Protein AF-A0A8J4EBD5-F1 (afdb_monomer_lite)

pLDDT: mean 71.85, std 17.91, range [38.88, 95.12]

Sequence (133 aa):
MSKHEQPLYW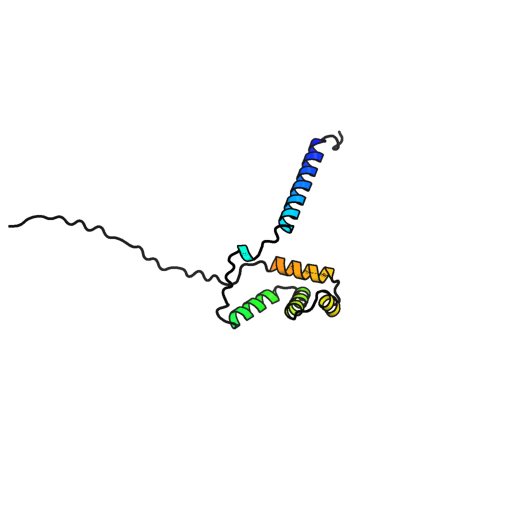VRRTALRKLMALRDRQKHKRTVSLENLGLEVAEPASSHDAEMVLQLTLSQLPVRQRAVLALTVEGATDEEIAVQLDLAITTVRTYKADVRRKYRGPPVGSKSVCWTGTRSTTTSTSSIPSART

Organism: NCBI:txid65505

Radius of gyration: 29.86 Å; chains: 1; bounding box: 102×33×72 Å

Foldseek 3Di:
DDPPPCPVVVVVVVVVVVVVVVVVVVVVVPPPPPVVPPPPPDDDPDPVVVVVVVVVLLVPDDPLLSQLVVVVVVVDDLVRSCVVSVHDSVVSVVSVVVSCVVPPDDPPDDDPPDDDDDDPDPDDDDDDDDDDD

Secondary structure (DSSP, 8-state):
--TT--HHHHHHHHHHHHHHHHHHHHHHH----GGGS-------S-HHHHHHHHHHHHHTS-HHHHHHHHHHHTT--HHHHHHHTT--HHHHHHHHHHHHHHT----S-------------------------

Structure (mmCIF, N/CA/C/O backbone):
data_AF-A0A8J4EBD5-F1
#
_entry.id   AF-A0A8J4EBD5-F1
#
loop_
_atom_site.group_PDB
_atom_site.id
_atom_site.type_symbol
_atom_site.label_atom_id
_atom_site.label_alt_id
_atom_site.label_comp_id
_atom_site.label_asym_id
_atom_site.label_entity_id
_atom_site.label_seq_id
_atom_site.pdbx_PDB_ins_code
_atom_site.Cartn_x
_atom_site.Cartn_y
_atom_site.Cartn_z
_atom_site.occupancy
_atom_site.B_iso_or_equiv
_atom_site.auth_seq_id
_atom_site.auth_comp_id
_atom_site.auth_asym_id
_atom_site.auth_atom_id
_atom_site.pdbx_PDB_model_num
ATOM 1 N N . MET A 1 1 ? 1.961 7.417 48.642 1.00 47.28 1 MET A N 1
ATOM 2 C CA . MET A 1 1 ? 1.877 8.738 47.981 1.00 47.28 1 MET A CA 1
ATOM 3 C C . MET A 1 1 ? 1.536 8.524 46.516 1.00 47.28 1 MET A C 1
ATOM 5 O O . MET A 1 1 ? 2.110 7.641 45.885 1.00 47.28 1 MET A O 1
ATOM 9 N N . SER A 1 2 ? 0.489 9.195 46.042 1.00 51.69 2 SER A N 1
ATOM 10 C CA . SER A 1 2 ? -0.238 8.851 44.817 1.00 51.69 2 SER A CA 1
ATOM 11 C C . SER A 1 2 ? 0.493 9.361 43.570 1.00 51.69 2 SER A C 1
ATOM 13 O O . SER A 1 2 ? 0.930 10.505 43.535 1.00 51.69 2 SER A O 1
ATOM 15 N N . LYS A 1 3 ? 0.613 8.541 42.517 1.00 57.28 3 LYS A N 1
ATOM 16 C CA . LYS A 1 3 ? 1.376 8.830 41.274 1.00 57.28 3 LYS A CA 1
ATOM 17 C C . LYS A 1 3 ? 0.813 9.996 40.427 1.00 57.28 3 LYS A C 1
ATOM 19 O O . LYS A 1 3 ? 1.258 10.210 39.302 1.00 57.28 3 LYS A O 1
ATOM 24 N N . HIS A 1 4 ? -0.162 10.734 40.953 1.00 55.47 4 HIS A N 1
ATOM 25 C CA . HIS A 1 4 ? -0.848 11.854 40.310 1.00 55.47 4 HIS A CA 1
ATOM 26 C C . HIS A 1 4 ? -0.217 13.232 40.614 1.00 55.47 4 HIS A C 1
ATOM 28 O O . HIS A 1 4 ? -0.680 14.235 40.085 1.00 55.47 4 HIS A O 1
ATOM 34 N N . GLU A 1 5 ? 0.858 13.294 41.409 1.00 57.69 5 GLU A N 1
ATOM 35 C CA . GLU A 1 5 ? 1.418 14.539 41.978 1.00 57.69 5 GLU A CA 1
ATOM 36 C C . GLU A 1 5 ? 2.559 15.212 41.193 1.00 57.69 5 GLU A C 1
ATOM 38 O O . GLU A 1 5 ? 3.205 16.124 41.701 1.00 57.69 5 GLU A O 1
ATOM 43 N N . GLN A 1 6 ? 2.841 14.816 39.950 1.00 70.88 6 GLN A 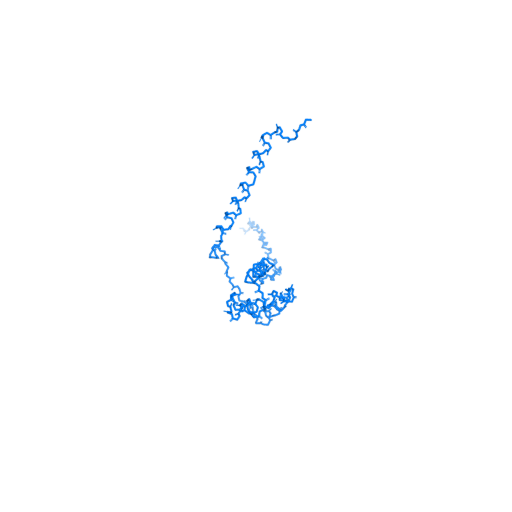N 1
ATOM 44 C CA . GLN A 1 6 ? 3.875 15.493 39.153 1.00 70.88 6 GLN A CA 1
ATOM 45 C C . GLN A 1 6 ? 3.273 16.151 37.910 1.00 70.88 6 GLN A C 1
ATOM 47 O O . GLN A 1 6 ? 3.292 15.553 36.829 1.00 70.88 6 GLN A O 1
ATOM 52 N N . PRO A 1 7 ? 2.769 17.398 38.018 1.00 75.94 7 PRO A N 1
ATOM 53 C CA . PRO A 1 7 ? 2.218 18.133 36.875 1.00 75.94 7 PRO A CA 1
ATOM 54 C C . PRO A 1 7 ? 3.215 18.229 35.706 1.00 75.94 7 PRO A C 1
ATOM 56 O O . PRO A 1 7 ? 2.828 18.172 34.538 1.00 75.94 7 PRO A O 1
ATOM 59 N N . LEU A 1 8 ? 4.518 18.245 36.005 1.00 82.25 8 LEU A N 1
ATOM 60 C CA . LEU A 1 8 ? 5.598 18.224 35.016 1.00 82.25 8 LEU A CA 1
ATOM 61 C C . LEU A 1 8 ? 5.586 16.980 34.114 1.00 82.25 8 LEU A C 1
ATOM 63 O O . LEU A 1 8 ? 5.863 17.082 32.916 1.00 82.25 8 LEU A O 1
ATOM 67 N N . TYR A 1 9 ? 5.234 15.808 34.648 1.00 84.31 9 TYR A N 1
ATOM 68 C CA . TYR A 1 9 ? 5.163 14.579 33.856 1.00 84.31 9 TYR A CA 1
ATOM 69 C C . TYR A 1 9 ? 4.059 14.666 32.796 1.00 84.31 9 TYR A C 1
ATOM 71 O O . TYR A 1 9 ? 4.272 14.304 31.634 1.00 84.31 9 TYR A O 1
ATOM 79 N N . TRP A 1 10 ? 2.892 15.198 33.171 1.00 86.69 10 TRP A N 1
ATOM 80 C CA . TRP A 1 10 ? 1.770 15.366 32.250 1.00 86.69 10 TRP A CA 1
ATOM 81 C C . TRP A 1 10 ? 2.104 16.362 31.136 1.00 86.69 10 TRP A C 1
ATOM 83 O O . TRP A 1 10 ? 1.865 16.077 29.959 1.00 86.69 10 TRP A O 1
ATOM 93 N N . VAL A 1 11 ? 2.753 17.479 31.475 1.00 92.62 11 VAL A N 1
ATOM 94 C CA . VAL A 1 11 ? 3.210 18.471 30.491 1.00 92.62 11 VAL A CA 1
ATOM 95 C C . VAL A 1 11 ? 4.209 17.850 29.513 1.00 92.62 11 VAL A C 1
ATOM 97 O O . VAL A 1 11 ? 4.014 17.945 28.299 1.00 92.62 11 VAL A O 1
ATOM 100 N N . ARG A 1 12 ? 5.222 17.125 30.009 1.00 90.88 12 ARG A N 1
ATOM 101 C CA . ARG A 1 12 ? 6.234 16.467 29.164 1.00 90.88 12 ARG A CA 1
ATOM 102 C C . ARG A 1 12 ? 5.616 15.431 28.225 1.00 90.88 12 ARG A C 1
ATOM 104 O O . ARG A 1 12 ? 5.942 15.393 27.037 1.00 90.88 12 ARG A O 1
ATOM 111 N N . ARG A 1 13 ? 4.686 14.615 28.729 1.00 86.62 13 ARG A N 1
ATOM 112 C CA . ARG A 1 13 ? 3.971 13.606 27.931 1.00 86.62 13 ARG A CA 1
ATOM 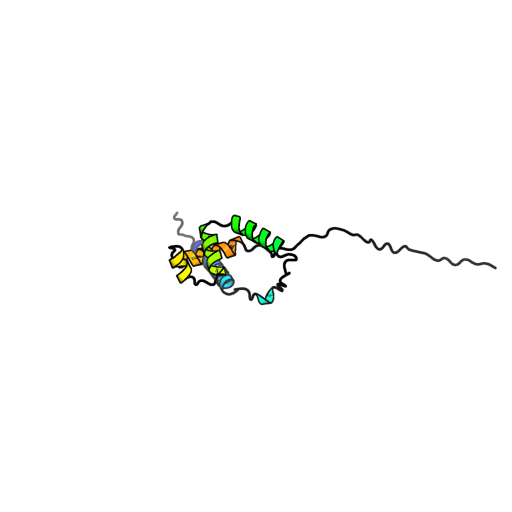113 C C . ARG A 1 13 ? 3.116 14.246 26.838 1.00 86.62 13 ARG A C 1
ATOM 115 O O . ARG A 1 13 ? 3.072 13.747 25.713 1.00 86.62 13 ARG A O 1
ATOM 122 N N . THR A 1 14 ? 2.461 15.356 27.155 1.00 93.75 14 THR A N 1
ATOM 123 C CA . THR A 1 14 ? 1.590 16.076 26.220 1.00 93.75 14 THR A CA 1
ATOM 124 C C . THR A 1 14 ? 2.402 16.799 25.148 1.00 93.75 14 THR A C 1
ATOM 126 O O . THR A 1 14 ? 2.055 16.730 23.969 1.00 93.75 14 THR A O 1
ATOM 129 N N . ALA A 1 15 ? 3.527 17.410 25.528 1.00 95.06 15 ALA A N 1
ATOM 130 C CA . ALA A 1 15 ? 4.476 18.013 24.596 1.00 95.06 15 ALA A CA 1
ATOM 131 C C . ALA A 1 15 ? 5.028 16.977 23.602 1.00 95.06 15 ALA A C 1
ATOM 133 O O . ALA A 1 15 ? 4.994 17.214 22.396 1.00 95.06 15 ALA A O 1
ATOM 134 N N . LEU A 1 16 ? 5.432 15.792 24.082 1.00 92.44 16 LEU A N 1
ATOM 135 C CA . LEU A 1 16 ? 5.896 14.694 23.224 1.00 92.44 16 LEU A CA 1
ATOM 136 C C . LEU A 1 16 ? 4.831 14.245 22.219 1.00 92.44 16 LEU A C 1
ATOM 138 O O . LEU A 1 16 ? 5.125 14.112 21.032 1.00 92.44 16 LEU A O 1
ATOM 142 N N . ARG A 1 17 ? 3.583 14.057 22.668 1.00 93.44 17 ARG A N 1
ATOM 143 C CA . ARG A 1 17 ? 2.470 13.687 21.779 1.00 93.44 17 ARG A CA 1
ATOM 144 C C . ARG A 1 17 ? 2.214 14.746 20.708 1.00 93.44 17 ARG A C 1
ATOM 146 O O . ARG A 1 17 ? 2.051 14.393 19.544 1.00 93.44 17 ARG A O 1
ATOM 153 N N . LYS A 1 18 ? 2.218 16.032 21.080 1.00 93.81 18 LYS A N 1
ATOM 154 C CA . LYS A 1 18 ? 2.052 17.141 20.125 1.00 93.81 18 LYS A CA 1
ATOM 155 C C . LYS A 1 18 ? 3.191 17.183 19.107 1.00 93.81 18 LYS A C 1
ATOM 157 O O . LYS A 1 18 ? 2.926 17.329 17.919 1.00 93.81 18 LYS A O 1
ATOM 162 N N . LEU A 1 19 ? 4.433 17.001 19.552 1.00 95.12 19 LEU A N 1
ATOM 163 C CA . LEU A 1 19 ? 5.607 17.006 18.679 1.00 95.12 19 LEU A CA 1
ATOM 164 C C . LEU A 1 19 ? 5.562 15.844 17.675 1.00 95.12 19 LEU A C 1
ATOM 166 O O . LEU A 1 19 ? 5.780 16.054 16.483 1.00 95.12 19 LEU A O 1
ATOM 170 N N . MET A 1 20 ? 5.190 14.642 18.128 1.00 91.31 20 MET A N 1
ATOM 171 C CA . MET A 1 20 ? 5.001 13.486 17.245 1.00 91.31 20 MET A CA 1
ATOM 172 C C . MET A 1 20 ? 3.888 13.731 16.216 1.00 91.31 20 MET A C 1
ATOM 174 O O . MET A 1 20 ? 4.123 13.575 15.020 1.00 91.31 20 MET A O 1
ATOM 178 N N . ALA A 1 21 ? 2.723 14.223 16.650 1.00 90.88 21 ALA A N 1
ATOM 179 C CA . ALA A 1 21 ? 1.604 14.525 15.756 1.00 90.88 21 ALA A CA 1
ATOM 180 C C . ALA A 1 21 ? 1.942 15.606 14.712 1.00 90.88 21 ALA A C 1
ATOM 182 O O . ALA A 1 21 ? 1.506 15.521 13.564 1.00 90.88 21 ALA A O 1
ATOM 183 N N . LEU A 1 22 ? 2.729 16.621 15.083 1.00 89.69 22 LEU A N 1
ATOM 184 C CA . LEU A 1 22 ? 3.207 17.641 14.146 1.00 89.69 22 LEU A CA 1
ATOM 185 C C . LEU A 1 22 ? 4.181 17.058 13.122 1.00 89.69 22 LEU A C 1
ATOM 187 O O . LEU A 1 22 ? 4.057 17.360 11.936 1.00 89.69 22 LEU A O 1
ATOM 191 N N . ARG A 1 23 ? 5.100 16.187 13.554 1.00 85.75 23 ARG A N 1
ATOM 192 C CA . ARG A 1 23 ? 6.035 15.504 12.653 1.00 85.75 23 ARG A CA 1
ATOM 193 C C . ARG A 1 23 ? 5.298 14.636 11.639 1.00 85.75 23 ARG A C 1
ATOM 195 O O . ARG A 1 23 ? 5.635 14.667 10.458 1.00 85.75 23 ARG A O 1
ATOM 202 N N . ASP A 1 24 ? 4.279 13.907 12.078 1.00 76.94 24 ASP A N 1
ATOM 203 C CA . ASP A 1 24 ? 3.479 13.062 11.192 1.00 76.94 24 ASP A CA 1
ATOM 204 C C . ASP A 1 24 ? 2.659 13.912 10.213 1.00 76.94 24 ASP A C 1
ATOM 206 O O . ASP A 1 24 ? 2.698 13.670 9.008 1.00 76.94 24 ASP A O 1
ATOM 210 N N . ARG A 1 25 ? 2.030 15.002 10.677 1.00 80.25 25 ARG A N 1
ATOM 211 C CA . ARG A 1 25 ? 1.367 15.980 9.791 1.00 80.25 25 ARG A CA 1
ATOM 212 C C . ARG A 1 25 ? 2.328 16.583 8.771 1.00 80.25 25 ARG A C 1
ATOM 214 O O . ARG A 1 25 ? 1.950 16.770 7.620 1.00 80.25 25 ARG A O 1
ATOM 221 N N . GLN A 1 26 ? 3.561 16.883 9.166 1.00 77.56 26 GLN A N 1
ATOM 222 C CA . GLN A 1 26 ? 4.564 17.437 8.262 1.00 77.56 26 GLN A CA 1
ATOM 223 C C . GLN A 1 26 ? 5.043 16.406 7.237 1.00 77.56 26 GLN A C 1
ATOM 225 O O . GLN A 1 26 ? 5.250 16.774 6.086 1.00 77.56 26 GLN A O 1
ATOM 230 N N . LYS A 1 27 ? 5.158 15.124 7.606 1.00 69.88 27 LYS A N 1
ATOM 231 C CA . LYS A 1 27 ? 5.413 14.030 6.654 1.00 69.88 27 LYS A CA 1
ATOM 232 C C . LYS A 1 27 ? 4.269 13.866 5.655 1.00 69.88 27 LYS A C 1
ATOM 234 O O . LYS A 1 27 ? 4.533 13.684 4.476 1.00 69.88 27 LYS A O 1
ATOM 239 N N . HIS A 1 28 ? 3.021 13.980 6.110 1.00 65.19 28 HIS A N 1
ATOM 240 C CA . HIS A 1 28 ? 1.855 13.915 5.227 1.00 65.19 28 HIS A CA 1
ATOM 241 C C . HIS A 1 28 ? 1.721 15.142 4.316 1.00 65.19 28 HIS A C 1
ATOM 243 O O . HIS A 1 28 ? 1.278 14.998 3.187 1.00 65.19 28 HIS A O 1
ATOM 249 N N . LYS A 1 29 ? 2.128 16.334 4.773 1.00 64.12 29 LYS A N 1
ATOM 250 C CA . LYS A 1 29 ? 2.162 17.553 3.943 1.00 64.12 29 LYS A CA 1
ATOM 251 C C . LYS A 1 29 ? 3.367 17.603 3.002 1.00 64.12 29 LYS A C 1
ATOM 253 O O . LYS A 1 29 ? 3.280 18.193 1.936 1.00 64.12 29 LYS A O 1
ATOM 258 N N . ARG A 1 30 ? 4.483 16.974 3.379 1.00 56.25 30 ARG A N 1
ATOM 259 C CA . ARG A 1 30 ? 5.635 16.702 2.510 1.00 56.25 30 ARG A CA 1
ATOM 260 C C . ARG A 1 30 ? 5.419 15.397 1.747 1.00 56.25 30 ARG A C 1
ATOM 262 O O . ARG A 1 30 ? 6.282 14.520 1.749 1.00 56.25 30 ARG A O 1
ATOM 269 N N . THR A 1 31 ? 4.277 15.263 1.080 1.00 50.16 31 THR A N 1
ATOM 270 C CA . THR A 1 31 ? 4.226 14.464 -0.144 1.00 50.16 31 THR A CA 1
ATOM 271 C C . THR A 1 31 ? 5.270 15.061 -1.077 1.00 50.16 31 THR A C 1
ATOM 273 O O . THR A 1 31 ? 5.081 16.126 -1.652 1.00 50.16 31 THR A O 1
ATOM 276 N N . VAL A 1 32 ? 6.442 14.436 -1.059 1.00 48.28 32 VAL A N 1
ATOM 277 C CA . VAL A 1 32 ? 7.627 14.775 -1.835 1.00 48.28 32 VAL A CA 1
ATOM 278 C C . VAL A 1 32 ? 7.204 14.927 -3.294 1.00 48.28 32 VAL A C 1
ATOM 280 O O . VAL A 1 32 ? 6.749 13.952 -3.889 1.00 48.28 32 VAL A O 1
ATOM 283 N N . SER A 1 33 ? 7.329 16.143 -3.835 1.00 43.94 33 SER A N 1
ATOM 284 C CA . SER A 1 33 ? 7.283 16.403 -5.277 1.00 43.94 33 SER A CA 1
ATOM 285 C C . SER A 1 33 ? 8.281 15.462 -5.942 1.00 43.94 33 SER A C 1
ATOM 287 O O . SER A 1 33 ? 9.483 15.544 -5.677 1.00 43.94 33 SER A O 1
ATOM 289 N N . LEU A 1 34 ? 7.767 14.529 -6.742 1.00 48.12 34 LEU A N 1
ATOM 290 C CA . LEU A 1 34 ? 8.535 13.498 -7.452 1.00 48.12 34 LEU A CA 1
ATOM 291 C C . LEU A 1 34 ? 9.653 14.099 -8.324 1.00 48.12 34 LEU A C 1
ATOM 293 O O . LEU A 1 34 ? 10.699 13.490 -8.515 1.00 48.12 34 LEU A O 1
ATOM 297 N N . GLU A 1 35 ? 9.441 15.329 -8.772 1.00 42.91 35 GLU A N 1
ATOM 298 C CA . GLU A 1 35 ? 10.312 16.142 -9.621 1.00 42.91 35 GLU A CA 1
ATOM 299 C C . GLU A 1 35 ? 11.629 16.617 -8.973 1.00 42.91 35 GLU A C 1
ATOM 301 O O . GLU A 1 35 ? 12.558 16.963 -9.693 1.00 42.91 35 GLU A O 1
ATOM 306 N N . ASN A 1 36 ? 11.792 16.545 -7.644 1.00 44.97 36 ASN A N 1
ATOM 307 C CA . ASN A 1 36 ? 13.049 16.928 -6.968 1.00 44.97 36 ASN A CA 1
ATOM 308 C C . ASN A 1 36 ? 14.035 15.767 -6.734 1.00 44.97 36 ASN A C 1
ATOM 310 O O . ASN A 1 36 ? 15.063 15.959 -6.085 1.00 44.97 36 ASN A O 1
ATOM 314 N N . LEU A 1 37 ? 13.726 14.556 -7.210 1.00 49.78 37 LEU A N 1
ATOM 315 C CA . LEU A 1 37 ? 14.547 13.365 -6.953 1.00 49.78 37 LEU A CA 1
ATOM 316 C C . LEU A 1 37 ? 15.437 12.930 -8.120 1.00 49.78 37 LEU A C 1
ATOM 318 O O . LEU A 1 37 ? 16.117 11.921 -7.967 1.00 49.78 37 LEU A O 1
ATOM 322 N N . GLY A 1 38 ? 15.468 13.662 -9.244 1.00 43.22 38 GLY A N 1
ATOM 323 C CA . GLY A 1 38 ? 16.377 13.349 -10.358 1.00 43.22 38 GLY A CA 1
ATOM 324 C C . GLY A 1 38 ? 16.314 11.877 -10.779 1.00 43.22 38 GLY A C 1
ATOM 325 O O . GLY A 1 38 ? 17.343 11.252 -11.016 1.00 43.22 38 GLY A O 1
ATOM 326 N N . LEU A 1 39 ? 15.109 11.300 -10.768 1.00 46.81 39 LEU A N 1
ATOM 327 C CA . LEU A 1 39 ? 14.868 9.916 -11.151 1.00 46.81 39 LEU A CA 1
ATOM 328 C C . LEU A 1 39 ? 14.907 9.833 -12.676 1.00 46.81 39 LEU A C 1
ATOM 330 O O . LEU A 1 39 ? 13.864 9.836 -13.327 1.00 46.81 39 LEU A O 1
ATOM 334 N N . GLU A 1 40 ? 16.108 9.773 -13.244 1.00 49.38 40 GLU A N 1
ATOM 335 C CA . GLU A 1 40 ? 16.249 9.235 -14.591 1.00 49.38 40 GLU A CA 1
ATOM 336 C C . GLU A 1 40 ? 15.911 7.745 -14.540 1.00 49.38 40 GLU A C 1
ATOM 338 O O . GLU A 1 40 ? 16.578 6.935 -13.891 1.00 49.38 40 GLU A O 1
ATOM 343 N N . VAL A 1 41 ? 14.789 7.410 -15.170 1.00 53.34 41 VAL A N 1
ATOM 344 C CA . VAL A 1 41 ? 14.305 6.047 -15.342 1.00 53.34 41 VAL A CA 1
ATOM 345 C C . VAL A 1 41 ? 15.271 5.354 -16.295 1.00 53.34 41 VAL A C 1
ATOM 347 O O . VAL A 1 41 ? 15.206 5.560 -17.502 1.00 53.34 41 VAL A O 1
ATOM 350 N N . ALA A 1 42 ? 16.193 4.556 -15.757 1.00 52.97 42 ALA A N 1
ATOM 351 C CA . ALA A 1 42 ? 16.992 3.665 -16.582 1.00 52.97 42 ALA A CA 1
ATOM 352 C C . ALA A 1 42 ? 16.048 2.633 -17.210 1.00 52.97 42 ALA A C 1
ATOM 354 O O . ALA A 1 42 ? 15.464 1.806 -16.503 1.00 52.97 42 ALA A O 1
ATOM 355 N N . GLU A 1 43 ? 15.868 2.717 -18.528 1.00 55.19 43 GLU A N 1
ATOM 356 C CA . GLU A 1 43 ? 15.132 1.710 -19.280 1.00 55.19 43 GLU A CA 1
ATOM 357 C C . GLU A 1 43 ? 15.776 0.336 -19.050 1.00 55.19 43 GLU A C 1
ATOM 359 O O . GLU A 1 43 ? 17.007 0.208 -19.071 1.00 55.19 43 GLU A O 1
ATOM 364 N N . PRO A 1 44 ? 14.975 -0.709 -18.790 1.00 56.34 44 PRO A N 1
ATOM 365 C CA . PRO A 1 44 ? 15.510 -2.049 -18.644 1.00 56.34 44 PRO A CA 1
ATOM 366 C C . PRO A 1 44 ? 16.225 -2.440 -19.941 1.00 56.34 44 PRO A C 1
ATOM 368 O O . PRO A 1 44 ? 15.636 -2.410 -21.016 1.00 56.34 44 PRO A O 1
ATOM 371 N N . ALA A 1 45 ? 17.491 -2.851 -19.833 1.00 64.38 45 ALA A N 1
ATOM 372 C CA . ALA A 1 45 ? 18.330 -3.230 -20.975 1.00 64.38 45 ALA A CA 1
ATOM 373 C C . ALA A 1 45 ? 17.758 -4.396 -21.819 1.00 64.38 45 ALA A C 1
ATOM 375 O O . ALA A 1 45 ? 18.259 -4.677 -22.906 1.00 64.38 45 ALA A O 1
ATOM 376 N N . SER A 1 46 ? 16.734 -5.092 -21.311 1.00 70.06 46 SER A N 1
ATOM 377 C CA . SER A 1 46 ? 16.050 -6.225 -21.932 1.00 70.06 46 SER A CA 1
ATOM 378 C C . SER A 1 46 ? 14.642 -6.381 -21.340 1.00 70.06 46 SER A C 1
ATOM 380 O O . SER A 1 46 ? 14.482 -6.399 -20.117 1.00 70.06 46 SER A O 1
ATOM 382 N N . SER A 1 47 ? 13.622 -6.551 -22.193 1.00 73.06 47 SER A N 1
ATOM 383 C CA . SER A 1 47 ? 12.232 -6.846 -21.783 1.00 73.06 47 SER A CA 1
ATOM 384 C C . SER A 1 47 ? 12.139 -8.095 -20.899 1.00 73.06 47 SER A C 1
ATOM 386 O O . SER A 1 47 ? 11.338 -8.153 -19.970 1.00 73.06 47 SER A O 1
ATOM 388 N N . HIS A 1 48 ? 13.005 -9.080 -21.145 1.00 72.56 48 HIS A N 1
ATOM 389 C CA . HIS A 1 48 ? 12.989 -10.353 -20.430 1.00 72.56 48 HIS A CA 1
ATOM 390 C C . HIS A 1 48 ? 13.463 -10.217 -18.976 1.00 72.56 48 HIS A C 1
ATOM 392 O O . HIS A 1 48 ? 12.868 -10.791 -18.064 1.00 72.56 48 HIS A O 1
ATOM 398 N N . ASP A 1 49 ? 14.485 -9.390 -18.738 1.00 67.50 49 ASP A N 1
ATOM 399 C CA . ASP A 1 49 ? 14.992 -9.136 -17.386 1.00 67.50 49 ASP A CA 1
ATOM 400 C C . ASP A 1 49 ? 13.956 -8.368 -16.552 1.00 67.50 49 ASP A C 1
ATOM 402 O O . ASP A 1 49 ? 13.767 -8.651 -15.365 1.00 67.50 49 ASP A O 1
ATOM 406 N N . ALA A 1 50 ? 13.233 -7.435 -17.182 1.00 70.44 50 ALA A N 1
ATOM 407 C CA . ALA A 1 50 ? 12.136 -6.713 -16.544 1.00 70.44 50 ALA A CA 1
ATOM 408 C C . ALA A 1 50 ? 10.998 -7.661 -16.131 1.00 70.44 50 ALA A C 1
ATOM 410 O O . ALA A 1 50 ? 10.521 -7.597 -14.995 1.00 70.44 50 ALA A O 1
ATOM 411 N N . GLU A 1 51 ? 10.604 -8.583 -17.012 1.00 73.12 51 GLU A N 1
ATOM 412 C CA . GLU A 1 51 ? 9.575 -9.588 -16.729 1.00 73.12 51 GLU A CA 1
ATOM 413 C C . GLU A 1 51 ? 9.976 -10.538 -15.596 1.00 73.12 51 GLU A C 1
ATOM 415 O O . GLU A 1 51 ? 9.172 -10.795 -14.697 1.00 73.12 51 GLU A O 1
ATOM 420 N N . MET A 1 52 ? 11.223 -11.021 -15.577 1.00 74.25 52 MET A N 1
ATOM 421 C CA . MET A 1 52 ? 11.711 -11.893 -14.503 1.00 74.25 52 MET A CA 1
ATOM 422 C C . MET A 1 52 ? 11.679 -11.199 -13.139 1.00 74.25 52 MET A C 1
ATOM 424 O O . MET A 1 52 ? 11.237 -11.781 -12.142 1.00 74.25 52 MET A O 1
ATOM 428 N N . VAL A 1 53 ? 12.114 -9.938 -13.084 1.00 73.94 53 VAL A N 1
ATOM 429 C CA . VAL A 1 53 ? 12.092 -9.153 -11.846 1.00 73.94 53 VAL A CA 1
ATOM 430 C C . VAL A 1 53 ? 10.654 -8.876 -11.400 1.00 73.94 53 VAL A C 1
ATOM 432 O O . VAL A 1 53 ? 10.352 -8.972 -10.206 1.00 73.94 53 VAL A O 1
ATOM 435 N N . LEU A 1 54 ? 9.738 -8.613 -12.335 1.00 75.50 54 LEU A N 1
ATOM 436 C CA . LEU A 1 54 ? 8.310 -8.472 -12.043 1.00 75.50 54 LEU A CA 1
ATOM 437 C C . LEU A 1 54 ? 7.712 -9.767 -11.481 1.00 75.50 54 LEU A C 1
ATOM 439 O O . LEU A 1 54 ? 7.051 -9.738 -10.447 1.00 75.50 54 LEU A O 1
ATOM 443 N N . GLN A 1 55 ? 7.980 -10.924 -12.083 1.00 76.94 55 GLN A N 1
ATOM 444 C CA . GLN A 1 55 ? 7.450 -12.198 -11.587 1.00 76.94 55 GLN A CA 1
ATOM 445 C C . GLN A 1 55 ? 7.978 -12.547 -10.189 1.00 76.94 55 GLN A C 1
ATOM 447 O O . GLN A 1 55 ? 7.206 -12.963 -9.319 1.00 76.94 55 GLN A O 1
ATOM 452 N N . LEU A 1 56 ? 9.273 -12.330 -9.940 1.00 78.56 56 LEU A N 1
ATOM 453 C CA . LEU A 1 56 ? 9.883 -12.577 -8.633 1.00 78.56 56 LEU A CA 1
ATOM 454 C C . LEU A 1 56 ? 9.347 -11.624 -7.558 1.00 78.56 56 LEU A C 1
ATOM 456 O O . LEU A 1 56 ? 9.127 -12.027 -6.417 1.00 78.56 56 LEU A O 1
ATOM 460 N N . THR A 1 57 ? 9.126 -10.358 -7.905 1.00 74.44 57 THR A N 1
ATOM 461 C CA . THR A 1 57 ? 8.554 -9.393 -6.961 1.00 74.44 57 THR A CA 1
ATOM 462 C C . THR A 1 57 ? 7.089 -9.708 -6.675 1.00 74.44 57 THR A C 1
ATOM 464 O O . THR A 1 57 ? 6.708 -9.728 -5.505 1.00 74.44 57 THR A O 1
ATOM 467 N N . LEU A 1 58 ? 6.295 -10.056 -7.696 1.00 78.56 58 LEU A N 1
ATOM 468 C CA . LEU A 1 58 ? 4.882 -10.426 -7.564 1.00 78.56 58 LEU A CA 1
ATOM 469 C C . LEU A 1 58 ? 4.660 -11.729 -6.787 1.00 78.56 58 LEU A C 1
ATOM 471 O O . LEU A 1 58 ? 3.650 -11.852 -6.083 1.00 78.56 58 LEU A O 1
ATOM 475 N N . SER A 1 59 ? 5.578 -12.695 -6.873 1.00 80.81 59 SER A N 1
ATOM 476 C CA . SER A 1 59 ? 5.470 -13.964 -6.139 1.00 80.81 59 SER A CA 1
ATOM 477 C C . SER A 1 59 ? 5.557 -13.771 -4.621 1.00 80.81 59 SER A C 1
ATOM 479 O O . SER A 1 59 ? 4.887 -14.483 -3.875 1.00 80.81 59 SER A O 1
ATOM 481 N N . GLN A 1 60 ? 6.280 -12.743 -4.167 1.00 80.38 60 GLN A N 1
ATOM 482 C CA . GLN A 1 60 ? 6.394 -12.370 -2.754 1.00 80.38 60 GLN A CA 1
ATOM 483 C C . GLN A 1 60 ? 5.142 -11.655 -2.213 1.00 80.38 60 GLN A C 1
ATOM 485 O O . GLN A 1 60 ? 4.992 -11.505 -0.995 1.00 80.38 60 GLN A O 1
ATOM 490 N N . LEU A 1 61 ? 4.222 -11.219 -3.087 1.00 82.44 61 LEU A N 1
ATOM 491 C CA . LEU A 1 61 ? 2.957 -10.642 -2.645 1.00 82.44 61 LEU A CA 1
ATOM 492 C C . LEU A 1 61 ? 1.953 -11.724 -2.235 1.00 82.44 61 LEU A C 1
ATOM 494 O O . LEU A 1 61 ? 1.763 -12.703 -2.966 1.00 82.44 61 LEU A O 1
ATOM 498 N N . PRO A 1 62 ? 1.200 -11.487 -1.144 1.00 87.75 62 PRO A N 1
ATOM 499 C CA . PRO A 1 62 ? -0.017 -12.226 -0.849 1.00 87.75 62 PRO A CA 1
ATOM 500 C C . PRO A 1 62 ? -0.987 -12.204 -2.036 1.00 87.75 62 PRO A C 1
ATOM 502 O O . PRO A 1 62 ? -1.183 -11.163 -2.666 1.00 87.75 62 PRO A O 1
ATOM 505 N N . VAL A 1 63 ? -1.655 -13.333 -2.282 1.00 87.00 63 VAL A N 1
ATOM 506 C CA . VAL A 1 63 ? -2.545 -13.551 -3.441 1.00 87.00 63 VAL A CA 1
ATOM 507 C C . VAL A 1 63 ? -3.572 -12.424 -3.614 1.00 87.00 63 VAL A C 1
ATOM 509 O O . VAL A 1 63 ? -3.722 -11.886 -4.707 1.00 87.00 63 VAL A O 1
ATOM 512 N N . ARG A 1 64 ? -4.218 -11.990 -2.523 1.00 87.94 64 ARG A N 1
ATOM 513 C CA . ARG A 1 64 ? -5.211 -10.901 -2.568 1.00 87.94 64 ARG A CA 1
ATOM 514 C C . ARG A 1 64 ? -4.606 -9.536 -2.913 1.00 87.94 64 ARG A C 1
ATOM 516 O O . ARG A 1 64 ? -5.245 -8.744 -3.594 1.00 87.94 64 ARG A O 1
ATOM 523 N N . GLN A 1 65 ? -3.375 -9.259 -2.479 1.00 88.69 65 GLN A N 1
ATOM 524 C CA . GLN A 1 65 ? -2.683 -8.009 -2.820 1.00 88.69 65 GLN A CA 1
ATOM 525 C C . GLN A 1 65 ? -2.241 -8.003 -4.288 1.00 88.69 65 GLN A C 1
ATOM 527 O O . GLN A 1 65 ? -2.289 -6.959 -4.932 1.00 88.69 65 GLN A O 1
ATOM 532 N N . ARG A 1 66 ? -1.870 -9.173 -4.825 1.00 88.19 66 ARG A N 1
ATOM 533 C CA . ARG A 1 66 ? -1.529 -9.357 -6.240 1.00 88.19 66 ARG A CA 1
ATOM 534 C C . ARG A 1 66 ? -2.729 -9.099 -7.152 1.00 88.19 66 ARG A C 1
ATOM 536 O O . ARG A 1 66 ? -2.583 -8.378 -8.130 1.00 88.19 66 ARG A O 1
ATOM 543 N N . ALA A 1 67 ? -3.903 -9.623 -6.795 1.00 88.50 67 ALA A N 1
ATOM 544 C CA . ALA A 1 67 ? -5.137 -9.413 -7.553 1.00 88.50 67 ALA A CA 1
ATOM 545 C C . ALA A 1 67 ? -5.542 -7.929 -7.612 1.00 88.50 67 ALA A C 1
ATOM 547 O O . ALA A 1 67 ? -5.807 -7.406 -8.688 1.00 88.50 67 ALA A O 1
ATOM 548 N N . VAL A 1 68 ? -5.494 -7.220 -6.474 1.00 90.94 68 VAL A N 1
ATOM 549 C CA . VAL A 1 68 ? -5.742 -5.764 -6.434 1.00 90.94 68 VAL A CA 1
ATOM 550 C C . VAL A 1 68 ? -4.759 -4.997 -7.325 1.00 90.94 68 VAL A C 1
ATOM 552 O O . VAL A 1 68 ? -5.144 -4.035 -7.988 1.00 90.94 68 VAL A O 1
ATOM 555 N N . LEU A 1 69 ? -3.487 -5.405 -7.344 1.00 88.75 69 LEU A N 1
ATOM 556 C CA . LEU A 1 69 ? -2.462 -4.779 -8.179 1.00 88.75 69 LEU A CA 1
ATOM 557 C C . LEU A 1 69 ? -2.704 -5.004 -9.673 1.00 88.75 69 LEU A C 1
ATOM 559 O O . LEU A 1 69 ? -2.607 -4.044 -10.428 1.00 88.75 69 LEU A O 1
ATOM 563 N N . ALA A 1 70 ? -3.030 -6.233 -10.081 1.00 87.50 70 ALA A N 1
ATOM 564 C CA . ALA A 1 70 ? -3.301 -6.575 -11.477 1.00 87.50 70 ALA A CA 1
ATOM 565 C C . ALA A 1 70 ? -4.441 -5.716 -12.045 1.00 87.50 70 ALA A C 1
ATOM 567 O O . ALA A 1 70 ? -4.244 -5.008 -13.027 1.00 87.50 70 ALA A O 1
ATOM 568 N N . LEU A 1 71 ? -5.568 -5.649 -11.330 1.00 86.69 71 LEU A N 1
ATOM 569 C CA . LEU A 1 71 ? -6.718 -4.833 -11.728 1.00 86.69 71 LEU A CA 1
ATOM 570 C C . LEU A 1 71 ? -6.408 -3.326 -11.729 1.00 86.69 71 LEU A C 1
ATOM 572 O O . LEU A 1 71 ? -6.941 -2.570 -12.534 1.00 86.69 71 LEU A O 1
ATOM 576 N N . THR A 1 72 ? -5.505 -2.871 -10.853 1.00 88.06 72 THR A N 1
ATOM 577 C CA . THR A 1 72 ? -5.048 -1.471 -10.873 1.00 88.06 72 THR A CA 1
ATOM 578 C C . THR A 1 72 ? -4.230 -1.161 -12.133 1.00 88.06 72 THR A C 1
ATOM 580 O O . THR A 1 72 ? -4.338 -0.057 -12.659 1.00 88.06 72 THR A O 1
ATOM 583 N N . VAL A 1 73 ? -3.406 -2.101 -12.614 1.00 84.69 73 VAL A N 1
ATOM 584 C CA . VAL A 1 73 ? -2.622 -1.940 -13.856 1.00 84.69 73 VAL A CA 1
ATOM 585 C C . VAL A 1 73 ? -3.531 -1.952 -15.085 1.00 84.69 73 VAL A C 1
ATOM 587 O O . VAL A 1 73 ? -3.283 -1.210 -16.030 1.00 84.69 73 VAL A O 1
ATOM 590 N N . GLU A 1 74 ? -4.618 -2.719 -15.038 1.00 83.31 74 GLU A N 1
ATOM 591 C CA . GLU A 1 74 ? -5.677 -2.721 -16.056 1.00 83.31 74 GLU A CA 1
ATOM 592 C C . GLU A 1 74 ? -6.512 -1.424 -16.070 1.00 83.31 74 GLU A C 1
ATOM 594 O O . GLU A 1 74 ? -7.308 -1.213 -16.981 1.00 83.31 74 GLU A O 1
ATOM 599 N N . GLY A 1 75 ? -6.309 -0.527 -15.097 1.00 88.38 75 GLY A N 1
ATOM 600 C CA . GLY A 1 75 ? -6.975 0.776 -15.029 1.00 88.38 75 GLY A CA 1
ATOM 601 C C . GLY A 1 75 ? -8.316 0.772 -14.293 1.00 88.38 75 GLY A C 1
ATOM 602 O O . GLY A 1 75 ? -9.020 1.779 -14.336 1.00 88.38 75 GLY A O 1
ATOM 603 N N . ALA A 1 76 ? -8.662 -0.313 -13.594 1.00 86.62 76 ALA A N 1
ATOM 604 C CA . ALA A 1 76 ? -9.893 -0.387 -12.817 1.00 86.62 76 ALA A CA 1
ATOM 605 C C . ALA A 1 76 ? -9.884 0.598 -11.633 1.00 86.62 76 ALA A C 1
ATOM 607 O O . ALA A 1 76 ? -8.862 0.829 -10.968 1.00 86.62 76 ALA A O 1
ATOM 608 N N . THR A 1 77 ? -11.052 1.164 -11.346 1.00 89.62 77 THR A N 1
ATOM 609 C CA . THR A 1 77 ? -11.277 2.058 -10.204 1.00 89.62 77 THR A CA 1
ATOM 610 C C . THR A 1 77 ? -11.296 1.289 -8.881 1.00 89.62 77 THR A C 1
ATOM 612 O O . THR A 1 77 ? -11.502 0.075 -8.836 1.00 89.62 77 THR A O 1
ATOM 615 N N . ASP A 1 78 ? -11.079 1.987 -7.761 1.00 88.88 78 ASP A N 1
ATOM 616 C CA . ASP A 1 78 ? -11.094 1.349 -6.438 1.00 88.88 78 ASP A CA 1
ATOM 617 C C . ASP A 1 78 ? -12.466 0.706 -6.136 1.00 88.88 78 ASP A C 1
ATOM 619 O O . ASP A 1 78 ? -12.517 -0.323 -5.457 1.00 88.88 78 ASP A O 1
ATOM 623 N N . GLU A 1 79 ? -13.561 1.293 -6.637 1.00 91.06 79 GLU A N 1
ATOM 624 C CA . GLU A 1 79 ? -14.916 0.750 -6.525 1.00 91.06 79 GLU A CA 1
ATOM 625 C C . GLU A 1 79 ? -15.098 -0.535 -7.347 1.00 91.06 79 GLU A C 1
ATOM 627 O O . GLU A 1 79 ? -15.619 -1.521 -6.830 1.00 91.06 79 GLU A O 1
ATOM 632 N N . GLU A 1 80 ? -14.632 -0.564 -8.596 1.00 87.06 80 GLU A N 1
ATOM 633 C CA . GLU A 1 80 ? -14.724 -1.752 -9.461 1.00 87.06 80 GLU A CA 1
ATOM 634 C C . GLU A 1 80 ? -13.903 -2.918 -8.907 1.00 87.06 80 GLU A C 1
ATOM 636 O O . GLU A 1 80 ? -14.380 -4.052 -8.862 1.00 87.06 80 GLU A O 1
ATOM 641 N N . ILE A 1 81 ? -12.701 -2.634 -8.398 1.00 91.00 81 ILE A N 1
ATOM 642 C CA . ILE A 1 81 ? -11.834 -3.631 -7.757 1.00 91.00 81 ILE A CA 1
ATOM 643 C C . ILE A 1 81 ? -12.500 -4.200 -6.500 1.00 91.00 81 ILE A C 1
ATOM 645 O O . ILE A 1 81 ? -12.423 -5.403 -6.240 1.00 91.00 81 ILE A O 1
ATOM 649 N N . ALA A 1 82 ? -13.140 -3.339 -5.705 1.00 91.38 82 ALA A N 1
ATOM 650 C CA . ALA A 1 82 ? -13.871 -3.743 -4.511 1.00 91.38 82 ALA A CA 1
ATOM 651 C C . ALA A 1 82 ? -15.016 -4.706 -4.858 1.00 91.38 82 ALA A C 1
ATOM 653 O O . ALA A 1 82 ? -15.158 -5.738 -4.204 1.00 91.38 82 ALA A O 1
ATOM 654 N N . VAL A 1 83 ? -15.771 -4.410 -5.920 1.00 92.12 83 VAL A N 1
ATOM 655 C CA . VAL A 1 83 ? -16.861 -5.268 -6.407 1.00 92.12 83 VAL A CA 1
ATOM 656 C C . VAL A 1 83 ? -16.329 -6.590 -6.965 1.00 92.12 83 VAL A C 1
ATOM 658 O O . VAL A 1 83 ? -16.836 -7.649 -6.607 1.00 92.12 83 VAL A O 1
ATOM 661 N N . GLN A 1 84 ? -15.286 -6.561 -7.797 1.00 91.25 84 GLN A N 1
ATOM 662 C CA . GLN A 1 84 ? -14.742 -7.765 -8.438 1.00 91.25 84 GLN A CA 1
ATOM 663 C C . GLN A 1 84 ? -14.092 -8.745 -7.456 1.00 91.25 84 GLN A C 1
ATOM 665 O O . GLN A 1 84 ? -14.131 -9.954 -7.678 1.00 91.25 84 GLN A O 1
ATOM 670 N N . LEU A 1 85 ? -13.475 -8.241 -6.384 1.00 90.94 85 LEU A N 1
ATOM 671 C CA . LEU A 1 85 ? -12.768 -9.066 -5.398 1.00 90.94 85 LEU A CA 1
ATOM 672 C C . LEU A 1 85 ? -13.570 -9.319 -4.117 1.00 90.94 85 LEU A C 1
ATOM 674 O O . LEU A 1 85 ? -13.033 -9.945 -3.198 1.00 90.94 85 LEU A O 1
ATOM 678 N N . ASP A 1 86 ? -14.811 -8.829 -4.051 1.00 93.62 86 ASP A N 1
ATOM 679 C CA . ASP A 1 86 ? -15.669 -8.855 -2.862 1.00 93.62 86 ASP A CA 1
ATOM 680 C C . ASP A 1 86 ? -14.934 -8.320 -1.615 1.00 93.62 86 ASP A C 1
ATOM 682 O O . ASP A 1 86 ? -14.752 -8.979 -0.586 1.00 93.62 86 ASP A O 1
ATOM 686 N N . LEU A 1 87 ? -14.393 -7.105 -1.751 1.00 92.25 87 LEU A N 1
ATOM 687 C CA . LEU A 1 87 ? -13.633 -6.409 -0.717 1.00 92.25 87 LEU A CA 1
ATOM 688 C C . LEU A 1 87 ? -14.275 -5.065 -0.390 1.00 92.25 87 LEU A C 1
ATOM 690 O O . LEU A 1 87 ? -14.820 -4.380 -1.244 1.00 92.25 87 LEU A O 1
ATOM 694 N N . ALA A 1 88 ? -14.107 -4.609 0.850 1.00 93.75 88 ALA A N 1
ATOM 695 C CA . ALA A 1 88 ? -14.406 -3.222 1.180 1.00 93.75 88 ALA A CA 1
ATOM 696 C C . ALA A 1 88 ? -13.429 -2.268 0.462 1.00 93.75 88 ALA A C 1
ATOM 698 O O . ALA A 1 88 ? -12.222 -2.521 0.413 1.00 93.75 88 ALA A O 1
ATOM 699 N N . ILE A 1 89 ? -13.923 -1.113 0.004 1.00 92.62 89 ILE A N 1
ATOM 700 C CA . ILE A 1 89 ? -13.111 -0.056 -0.637 1.00 92.62 89 ILE A CA 1
ATOM 701 C C . ILE A 1 89 ? -11.934 0.365 0.264 1.00 92.62 89 ILE A C 1
ATOM 703 O O . ILE A 1 89 ? -10.813 0.604 -0.190 1.00 92.62 89 ILE A O 1
ATOM 707 N N . THR A 1 90 ? -12.155 0.409 1.580 1.00 94.38 90 THR A N 1
ATOM 708 C CA . THR A 1 90 ? -11.113 0.706 2.575 1.00 94.38 90 THR A CA 1
ATOM 709 C C . THR A 1 90 ? -9.997 -0.342 2.589 1.00 94.38 90 THR A C 1
ATOM 711 O O . THR A 1 90 ? -8.824 0.009 2.745 1.00 94.38 90 THR A O 1
ATOM 714 N N . THR A 1 91 ? -10.329 -1.613 2.366 1.00 92.69 91 THR A N 1
ATOM 715 C CA . THR A 1 91 ? -9.366 -2.715 2.256 1.00 92.69 91 THR A CA 1
ATOM 716 C C . THR A 1 91 ? -8.551 -2.603 0.974 1.00 92.69 91 THR A C 1
ATOM 718 O O . THR A 1 91 ? -7.331 -2.737 1.032 1.00 92.69 91 THR A O 1
ATOM 721 N N . VAL A 1 92 ? -9.182 -2.262 -0.155 1.00 90.88 92 VAL A N 1
ATOM 722 C CA . VAL 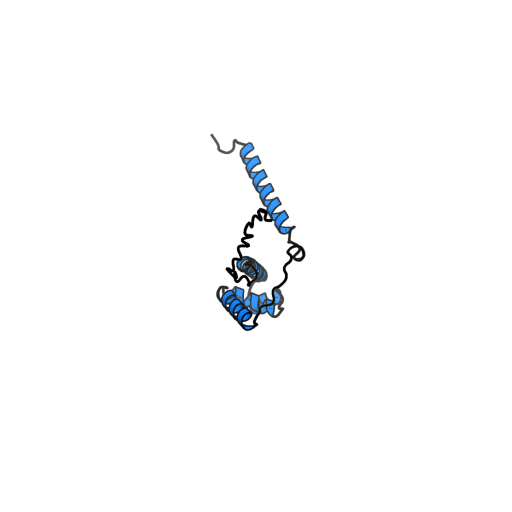A 1 92 ? -8.485 -2.009 -1.431 1.00 90.88 92 VAL A CA 1
ATOM 723 C C . VAL A 1 92 ? -7.449 -0.894 -1.265 1.00 90.88 92 VAL A C 1
ATOM 725 O O . VAL A 1 92 ? -6.269 -1.079 -1.578 1.00 90.88 92 VAL A O 1
ATOM 728 N N . ARG A 1 93 ? -7.844 0.235 -0.661 1.00 91.38 93 ARG A N 1
ATOM 729 C CA . ARG A 1 93 ? -6.933 1.357 -0.369 1.00 91.38 93 ARG A CA 1
ATOM 730 C C . ARG A 1 93 ? -5.779 0.953 0.547 1.00 91.38 93 ARG A C 1
ATOM 732 O O . ARG A 1 93 ? -4.634 1.343 0.305 1.00 91.38 93 ARG A O 1
ATOM 739 N N . THR A 1 94 ? -6.069 0.152 1.571 1.00 93.81 94 THR A N 1
ATOM 740 C CA . THR A 1 94 ? -5.063 -0.365 2.509 1.00 93.81 94 THR A CA 1
ATOM 741 C C . THR A 1 94 ? -4.078 -1.289 1.799 1.00 93.81 94 THR A C 1
ATOM 743 O O . THR A 1 94 ? -2.872 -1.120 1.948 1.00 93.81 94 THR A O 1
ATOM 746 N N . TYR A 1 95 ? -4.558 -2.197 0.947 1.00 91.12 95 TYR A N 1
ATOM 747 C CA . TYR A 1 95 ? -3.701 -3.089 0.168 1.00 91.12 95 TYR A CA 1
ATOM 748 C C . TYR A 1 95 ? -2.815 -2.313 -0.809 1.00 91.12 95 TYR A C 1
ATOM 750 O O . TYR A 1 95 ? -1.609 -2.548 -0.837 1.00 91.12 95 TYR A O 1
ATOM 758 N N . LYS A 1 96 ? -3.343 -1.304 -1.516 1.00 89.50 96 LYS A N 1
ATOM 759 C CA . LYS A 1 96 ? -2.530 -0.414 -2.372 1.00 89.50 96 LYS A CA 1
ATOM 760 C C . LYS A 1 96 ? -1.473 0.350 -1.565 1.00 89.50 96 LYS A C 1
ATOM 762 O O . LYS A 1 96 ? -0.366 0.589 -2.050 1.00 89.50 96 LYS A O 1
ATOM 767 N N . ALA A 1 97 ? -1.782 0.767 -0.337 1.00 87.00 97 ALA A N 1
ATOM 768 C CA . ALA A 1 97 ? -0.815 1.419 0.548 1.00 87.00 97 ALA A CA 1
ATOM 769 C C . ALA A 1 97 ? 0.259 0.445 1.070 1.00 87.00 97 ALA A C 1
ATOM 771 O O . ALA A 1 97 ? 1.440 0.791 1.102 1.00 87.00 97 ALA A O 1
ATOM 772 N N . ASP A 1 98 ? -0.129 -0.776 1.436 1.00 85.56 98 ASP A N 1
ATOM 773 C CA . ASP A 1 98 ? 0.768 -1.825 1.924 1.00 85.56 98 ASP A CA 1
ATOM 774 C C . ASP A 1 98 ? 1.753 -2.284 0.854 1.00 85.56 98 ASP A C 1
ATOM 776 O O . ASP A 1 98 ? 2.945 -2.408 1.134 1.00 85.56 98 ASP A O 1
ATOM 780 N N . VAL A 1 99 ? 1.275 -2.475 -0.375 1.00 84.94 99 VAL A N 1
ATOM 781 C CA . VAL A 1 99 ? 2.110 -2.787 -1.540 1.00 84.94 99 VAL A CA 1
ATOM 782 C C . VAL A 1 99 ? 3.131 -1.678 -1.772 1.00 84.94 99 VAL A C 1
ATOM 784 O O . VAL A 1 99 ? 4.330 -1.947 -1.816 1.00 84.94 99 VAL A O 1
ATOM 787 N N . ARG A 1 100 ? 2.685 -0.415 -1.824 1.00 83.62 100 ARG A N 1
ATOM 788 C CA . ARG A 1 100 ? 3.584 0.741 -1.987 1.00 83.62 100 ARG A CA 1
ATOM 789 C C . ARG A 1 100 ? 4.608 0.865 -0.862 1.00 83.62 100 ARG A C 1
ATOM 791 O O . ARG A 1 100 ? 5.707 1.357 -1.097 1.00 83.62 100 ARG A O 1
ATOM 798 N N . ARG A 1 101 ? 4.264 0.440 0.358 1.00 80.38 101 ARG A N 1
ATOM 799 C CA . ARG A 1 101 ? 5.188 0.420 1.499 1.00 80.38 101 ARG A CA 1
ATOM 800 C C . ARG A 1 101 ? 6.202 -0.719 1.391 1.00 80.38 101 ARG A C 1
ATOM 802 O O . ARG A 1 101 ? 7.372 -0.486 1.668 1.00 80.38 101 ARG A O 1
ATOM 809 N N . LYS A 1 102 ? 5.765 -1.925 1.016 1.00 76.06 102 LYS A N 1
ATOM 810 C CA . LYS A 1 102 ? 6.623 -3.117 0.914 1.00 76.06 102 LYS A CA 1
ATOM 811 C C . LYS A 1 102 ? 7.619 -3.027 -0.238 1.00 76.06 102 LYS A C 1
ATOM 813 O O . LYS A 1 102 ? 8.782 -3.349 -0.046 1.00 76.06 102 LYS A O 1
ATOM 818 N N . TYR A 1 103 ? 7.176 -2.550 -1.397 1.00 70.12 103 TYR A N 1
ATOM 819 C CA . TYR A 1 103 ? 7.996 -2.485 -2.610 1.00 70.12 103 TYR A CA 1
ATOM 820 C C . TYR A 1 103 ? 8.586 -1.095 -2.851 1.00 70.12 103 TYR A C 1
ATOM 822 O O . TYR A 1 103 ? 8.985 -0.759 -3.960 1.00 70.12 103 TYR A O 1
ATOM 830 N N . ARG A 1 104 ? 8.715 -0.292 -1.787 1.00 60.69 104 ARG A N 1
ATOM 831 C CA . ARG A 1 104 ? 9.554 0.913 -1.774 1.00 60.69 104 ARG A CA 1
ATOM 832 C C . ARG A 1 104 ? 11.038 0.505 -1.657 1.00 60.69 104 ARG A C 1
ATOM 834 O O . ARG A 1 104 ? 11.702 0.835 -0.681 1.00 60.69 104 ARG A O 1
ATOM 841 N N . GLY A 1 105 ? 11.527 -0.278 -2.620 1.00 44.41 105 GLY A N 1
ATOM 842 C CA . GLY A 1 105 ? 12.938 -0.642 -2.815 1.00 44.41 105 GLY A CA 1
ATOM 843 C C . GLY A 1 105 ? 13.494 0.045 -4.070 1.00 44.41 105 GLY A C 1
ATOM 844 O O . GLY A 1 105 ? 12.698 0.388 -4.944 1.00 44.41 105 GLY A O 1
ATOM 845 N N . PRO A 1 106 ? 14.812 0.323 -4.135 1.00 44.16 106 PRO A N 1
ATOM 846 C CA . PRO A 1 106 ? 15.403 1.195 -5.148 1.00 44.16 106 PRO A CA 1
ATOM 847 C C . PRO A 1 106 ? 15.221 0.617 -6.558 1.00 44.16 106 PRO A C 1
ATOM 849 O O . PRO A 1 106 ? 15.121 -0.606 -6.699 1.00 44.16 106 PRO A O 1
ATOM 852 N N . PRO A 1 107 ? 15.176 1.477 -7.593 1.00 43.94 107 PRO A N 1
ATOM 853 C CA . PRO A 1 107 ? 15.067 1.029 -8.971 1.00 43.94 107 PRO A CA 1
ATOM 854 C C . PRO A 1 107 ? 16.179 0.023 -9.281 1.00 43.94 107 PRO A C 1
ATOM 856 O O . PRO A 1 107 ? 17.346 0.198 -8.932 1.00 43.94 107 PRO A O 1
ATOM 859 N N . VAL A 1 108 ? 15.757 -1.072 -9.891 1.00 45.56 108 VAL A N 1
ATOM 860 C CA . VAL A 1 108 ? 16.565 -2.196 -10.347 1.00 45.56 108 VAL A CA 1
ATOM 861 C C . VAL A 1 108 ? 17.637 -1.669 -11.303 1.00 45.56 108 VAL A C 1
ATOM 863 O O . VAL A 1 108 ? 17.301 -1.180 -12.373 1.00 45.56 108 VAL A O 1
ATOM 866 N N . GLY A 1 109 ? 18.918 -1.762 -10.934 1.00 42.91 109 GLY A N 1
ATOM 867 C CA . GLY A 1 109 ? 20.010 -1.430 -11.856 1.00 42.91 109 GLY A CA 1
ATOM 868 C C . GLY A 1 109 ? 21.271 -0.892 -11.192 1.00 42.91 109 GLY A C 1
ATOM 869 O O . GLY A 1 109 ? 21.637 0.263 -11.370 1.00 42.91 109 GLY A O 1
ATOM 870 N N . SER A 1 110 ? 21.986 -1.723 -10.438 1.00 40.91 110 SER A N 1
ATOM 871 C CA . SER A 1 110 ? 23.367 -1.406 -10.054 1.00 40.91 110 SER A CA 1
ATOM 872 C C . SER A 1 110 ? 24.198 -2.681 -10.071 1.00 40.91 110 SER A C 1
ATOM 874 O O . SER A 1 110 ? 24.440 -3.302 -9.039 1.00 40.91 110 SER A O 1
ATOM 876 N N . LYS A 1 111 ? 24.646 -3.093 -11.262 1.00 41.09 111 LYS A N 1
ATOM 877 C CA . LYS A 1 111 ? 25.875 -3.883 -11.335 1.00 41.09 111 LYS A CA 1
ATOM 878 C C . LYS A 1 111 ? 27.009 -2.928 -10.987 1.00 41.09 111 LYS A C 1
ATOM 880 O O . LYS A 1 111 ? 27.315 -2.015 -11.747 1.00 41.09 111 LYS A O 1
ATOM 885 N N . SER A 1 112 ? 27.614 -3.141 -9.826 1.00 43.16 112 SER A N 1
ATOM 886 C CA . SER A 1 112 ? 28.958 -2.663 -9.545 1.00 43.16 112 SER A CA 1
ATOM 887 C C . SER A 1 112 ? 29.898 -3.270 -10.588 1.00 43.16 112 SER A C 1
ATOM 889 O O . SER A 1 112 ? 30.239 -4.450 -10.501 1.00 43.16 112 SER A O 1
ATOM 891 N N . VAL A 1 113 ? 30.298 -2.485 -11.587 1.00 43.28 113 VAL A N 1
ATOM 892 C CA . VAL A 1 113 ? 31.506 -2.785 -12.356 1.00 43.28 113 VAL A CA 1
ATOM 893 C C . VAL A 1 113 ? 32.677 -2.454 -11.442 1.00 43.28 113 VAL A C 1
ATOM 895 O O . VAL A 1 113 ? 32.985 -1.297 -11.163 1.00 43.28 113 VAL A O 1
ATOM 898 N N . CYS A 1 114 ? 33.269 -3.504 -10.893 1.00 49.47 114 CYS A N 1
ATOM 899 C CA . CYS A 1 114 ? 34.530 -3.455 -10.190 1.00 49.47 114 CYS A CA 1
ATOM 900 C C . CYS A 1 114 ? 3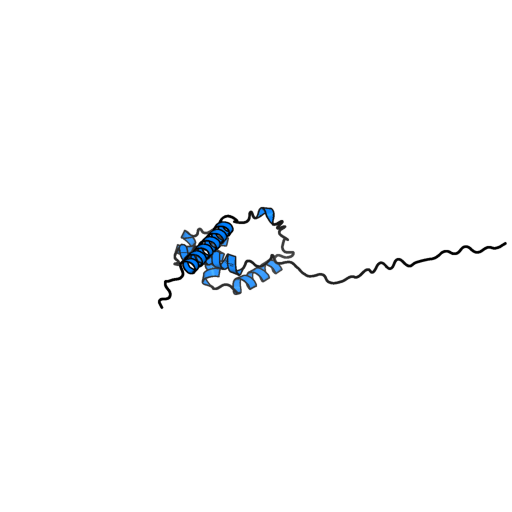5.693 -3.389 -11.194 1.00 49.47 114 CYS A C 1
ATOM 902 O O . CYS A 1 114 ? 35.726 -4.122 -12.174 1.00 49.47 114 CYS A O 1
ATOM 904 N N . TRP A 1 115 ? 36.669 -2.549 -10.840 1.00 38.88 115 TRP A N 1
ATOM 905 C CA . TRP A 1 115 ? 38.096 -2.657 -11.152 1.00 38.88 115 TRP A CA 1
ATOM 906 C C . TRP A 1 115 ? 38.547 -2.499 -12.608 1.00 38.88 115 TRP A C 1
ATOM 908 O O . TRP A 1 115 ? 38.641 -3.465 -13.349 1.00 38.88 115 TRP A O 1
ATOM 918 N N . THR A 1 116 ? 39.115 -1.325 -12.894 1.00 47.75 116 THR A N 1
ATOM 919 C CA . THR A 1 116 ? 40.482 -1.261 -13.435 1.00 47.75 116 THR A CA 1
ATOM 920 C C . THR A 1 116 ? 41.215 -0.084 -12.809 1.00 47.75 116 THR A C 1
ATOM 922 O O . THR A 1 116 ? 40.847 1.073 -12.999 1.00 47.75 116 THR A O 1
ATOM 925 N N . GLY A 1 117 ? 42.251 -0.390 -12.032 1.00 52.09 117 GLY A N 1
ATOM 926 C CA . GLY A 1 117 ? 43.206 0.604 -11.583 1.00 52.09 117 GLY A CA 1
ATOM 927 C C . GLY A 1 117 ? 44.074 1.076 -12.744 1.00 52.09 117 GLY A C 1
ATOM 928 O O . GLY A 1 117 ? 44.656 0.267 -13.457 1.00 52.09 117 GLY A O 1
ATOM 929 N N . THR A 1 118 ? 44.236 2.386 -12.868 1.00 53.56 118 THR A N 1
ATOM 930 C CA . THR A 1 118 ? 45.398 2.987 -13.523 1.00 53.56 118 THR A CA 1
ATOM 931 C C . THR A 1 118 ? 46.013 3.964 -12.539 1.00 53.56 118 THR A C 1
ATOM 933 O O . THR A 1 118 ? 45.602 5.112 -12.395 1.00 53.56 118 THR A O 1
ATOM 936 N N . ARG A 1 119 ? 46.987 3.438 -11.796 1.00 45.84 119 ARG A N 1
ATOM 937 C CA . ARG A 1 119 ? 47.960 4.196 -11.020 1.00 45.84 119 ARG A CA 1
ATOM 938 C C . ARG A 1 119 ? 48.804 4.993 -12.017 1.00 45.84 119 ARG A C 1
ATOM 940 O O . ARG A 1 119 ? 49.665 4.416 -12.673 1.00 45.84 119 ARG A O 1
ATOM 947 N N . SER A 1 120 ? 48.565 6.294 -12.136 1.00 44.66 120 SER A N 1
ATOM 948 C CA . SER A 1 120 ? 49.486 7.189 -12.840 1.00 44.66 120 SER A CA 1
ATOM 949 C C . SER A 1 120 ? 50.726 7.398 -11.973 1.00 44.66 120 SER A C 1
ATOM 951 O O . SER A 1 120 ? 50.762 8.253 -11.094 1.00 44.66 120 SER A O 1
ATOM 953 N N . THR A 1 121 ? 51.733 6.559 -12.200 1.00 50.25 121 THR A N 1
ATOM 954 C CA . THR A 1 121 ? 53.108 6.763 -11.747 1.00 50.25 121 THR A CA 1
ATOM 955 C C . THR A 1 121 ? 53.743 7.802 -12.671 1.00 50.25 121 THR A C 1
ATOM 957 O O . THR A 1 121 ? 54.204 7.459 -13.756 1.00 50.25 121 THR A O 1
ATOM 960 N N . THR A 1 122 ? 53.764 9.081 -12.293 1.00 58.56 122 THR A N 1
ATOM 961 C CA . THR A 1 122 ? 54.649 10.045 -12.963 1.00 58.56 122 THR A CA 1
ATOM 962 C C . THR A 1 122 ? 56.031 9.922 -12.342 1.00 58.56 122 THR A C 1
ATOM 964 O O . THR A 1 122 ? 56.321 10.469 -11.279 1.00 58.56 122 THR A O 1
ATOM 967 N N . THR A 1 123 ? 56.850 9.114 -13.006 1.00 58.03 123 THR A N 1
ATOM 968 C CA . THR A 1 123 ? 58.270 8.911 -12.749 1.00 58.03 123 THR A CA 1
ATOM 969 C C . THR A 1 123 ? 59.021 10.234 -12.834 1.00 58.03 123 THR A C 1
ATOM 971 O O . THR A 1 123 ? 59.080 10.881 -13.877 1.00 58.03 123 THR A O 1
ATOM 974 N N . SER A 1 124 ? 59.613 10.595 -11.700 1.00 52.00 124 SER A N 1
ATOM 975 C CA . SER A 1 124 ? 60.721 11.532 -11.558 1.00 52.00 124 SER A CA 1
ATOM 976 C C . SER A 1 124 ? 61.826 11.213 -12.574 1.00 52.00 124 SER A C 1
ATOM 978 O O . SER A 1 124 ? 62.320 10.089 -12.612 1.00 52.00 124 SER A O 1
ATOM 980 N N . THR A 1 125 ? 62.219 12.175 -13.409 1.00 64.50 125 THR A N 1
ATOM 981 C CA . THR A 1 125 ? 63.464 12.107 -14.189 1.00 64.50 125 THR A CA 1
ATOM 982 C C . THR A 1 125 ? 64.204 13.421 -14.008 1.00 64.50 125 THR A C 1
ATOM 984 O O . THR A 1 125 ? 63.875 14.448 -14.593 1.00 64.50 125 THR A O 1
ATOM 987 N N . SER A 1 126 ? 65.193 13.365 -13.124 1.00 53.81 126 SER A N 1
ATOM 988 C CA . SER A 1 126 ? 66.239 14.357 -12.941 1.00 53.81 126 SER A CA 1
ATOM 989 C C . SER A 1 126 ? 67.154 14.382 -14.169 1.00 53.81 126 SER A C 1
ATOM 991 O O . SER A 1 126 ? 67.834 13.393 -14.443 1.00 53.81 126 SER A O 1
ATOM 993 N N . SER A 1 127 ? 67.217 15.509 -14.875 1.00 60.12 127 SER A N 1
ATOM 994 C CA . SER A 1 127 ? 68.258 15.775 -15.873 1.00 60.12 127 SER A CA 1
ATOM 995 C C . SER A 1 127 ? 69.367 16.618 -15.246 1.00 60.12 127 SER A C 1
ATOM 997 O O . SER A 1 127 ? 69.182 17.791 -14.935 1.00 60.12 127 SER A O 1
ATOM 999 N N . ILE A 1 128 ? 70.521 15.985 -15.057 1.00 66.00 128 ILE A N 1
ATOM 1000 C CA . ILE A 1 128 ? 71.809 16.602 -14.726 1.00 66.00 128 ILE A CA 1
ATOM 1001 C C . ILE A 1 128 ? 72.481 16.996 -16.053 1.00 66.00 128 ILE A C 1
ATOM 1003 O O . ILE A 1 128 ? 72.590 16.127 -16.919 1.00 66.00 128 ILE A O 1
ATOM 1007 N N . PRO A 1 129 ? 72.995 18.225 -16.241 1.00 63.66 129 PRO A N 1
ATOM 1008 C CA . PRO A 1 129 ? 73.946 18.503 -17.308 1.00 63.66 129 PRO A CA 1
ATOM 1009 C C . PRO A 1 129 ? 75.376 18.473 -16.749 1.00 63.66 129 PRO A C 1
ATOM 1011 O O . PRO A 1 129 ? 75.708 19.204 -15.817 1.00 63.66 129 PRO A O 1
ATOM 1014 N N . SER A 1 130 ? 76.242 17.636 -17.328 1.00 59.50 130 SER A N 1
ATOM 1015 C CA . SER A 1 130 ? 77.687 17.709 -17.095 1.00 59.50 130 SER A CA 1
ATOM 1016 C C . SER A 1 130 ? 78.467 17.568 -18.406 1.00 59.50 130 SER A C 1
ATOM 1018 O O . SER A 1 130 ? 78.410 16.547 -19.084 1.00 59.50 130 SER A O 1
ATOM 1020 N N . ALA A 1 131 ? 79.125 18.682 -18.726 1.00 56.22 131 ALA A N 1
ATOM 1021 C CA . ALA A 1 131 ? 80.235 18.992 -19.625 1.00 56.22 131 ALA A CA 1
ATOM 1022 C C . ALA A 1 131 ? 80.977 17.887 -20.410 1.00 56.22 131 ALA A C 1
ATOM 1024 O O . ALA A 1 131 ? 81.466 16.915 -19.835 1.00 56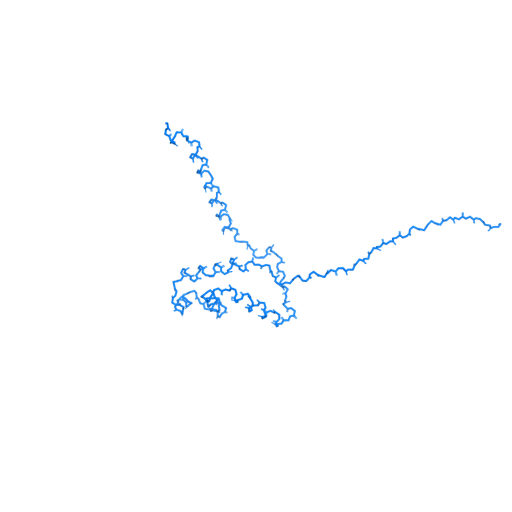.22 131 ALA A O 1
ATOM 1025 N N . ARG A 1 132 ? 81.259 18.198 -21.689 1.00 55.22 132 ARG A N 1
ATOM 1026 C CA . ARG A 1 132 ? 82.583 18.111 -22.359 1.00 55.22 132 ARG A CA 1
ATOM 1027 C C . ARG A 1 132 ? 82.471 18.825 -23.724 1.00 55.22 132 ARG A C 1
ATOM 1029 O O . ARG A 1 132 ? 81.467 18.643 -24.401 1.00 55.22 132 ARG A O 1
ATOM 1036 N N . THR A 1 133 ? 83.374 19.708 -24.149 1.00 62.44 133 THR A N 1
ATOM 1037 C CA . THR A 1 133 ? 84.802 19.483 -24.443 1.00 62.44 133 THR A CA 1
ATOM 1038 C C . THR A 1 133 ? 85.564 20.797 -24.375 1.00 62.44 133 THR A C 1
ATOM 1040 O O . THR A 1 133 ? 84.966 21.820 -24.772 1.00 62.44 133 THR A O 1
#

InterPro domains:
  IPR000792 Transcription regulator LuxR, C-terminal [PF00196] (61-102)
  IPR000792 Transcription regulator LuxR, C-terminal [PR00038] (61-75)
  IPR000792 Transcription regulator LuxR, C-terminal [PR00038] (75-91)
  IPR000792 Transcription regulator LuxR, C-terminal [PR00038] (91-103)
  IPR000792 Transcription regulator LuxR, C-terminal [SM00421] (58-128)
  IPR016032 Signal transduction response regulator, C-terminal effector [SSF46894] (48-103)
  IPR036388 Winged helix-like DNA-binding domain superfamily [G3DSA:1.10.10.10] (53-111)